Protein AF-A0A357CXN2-F1 (afdb_monomer_lite)

Secondary structure (DSSP, 8-state):
-------GGG-----HHHHH-TT------SS---TTS--

Sequence (39 aa):
MNKVTFKSDLCKGCGLCVEACPKKIVLLDEKEINAKGYH

pLDDT: mean 94.33, std 3.99, range [74.81, 98.31]

Structure (mmCIF, N/CA/C/O backbone):
data_AF-A0A357CXN2-F1
#
_entry.id   AF-A0A357CXN2-F1
#
loop_
_atom_site.group_PDB
_atom_site.id
_atom_site.type_symbol
_atom_site.label_atom_id
_atom_site.label_alt_id
_atom_site.label_comp_id
_atom_site.label_asym_id
_atom_site.label_entity_id
_atom_site.label_seq_id
_atom_site.pdbx_PDB_ins_code
_atom_site.Cartn_x
_atom_site.Cartn_y
_atom_site.Cartn_z
_atom_site.occupancy
_atom_site.B_iso_or_equiv
_atom_site.auth_seq_id
_atom_site.auth_comp_id
_atom_site.auth_asym_id
_atom_site.auth_atom_id
_atom_site.pdbx_PDB_model_num
ATOM 1 N N . MET A 1 1 ? -19.786 -12.178 5.452 1.00 74.81 1 MET A N 1
ATOM 2 C CA . MET A 1 1 ? -18.488 -11.689 5.971 1.00 74.81 1 MET A CA 1
ATOM 3 C C . MET A 1 1 ? -17.829 -10.875 4.872 1.00 74.81 1 MET A C 1
ATOM 5 O O . MET A 1 1 ? -17.831 -11.336 3.738 1.00 74.81 1 MET A O 1
ATOM 9 N N . ASN A 1 2 ? -17.332 -9.676 5.166 1.00 86.38 2 ASN A N 1
ATOM 10 C CA . ASN A 1 2 ? -16.763 -8.806 4.131 1.00 86.38 2 AS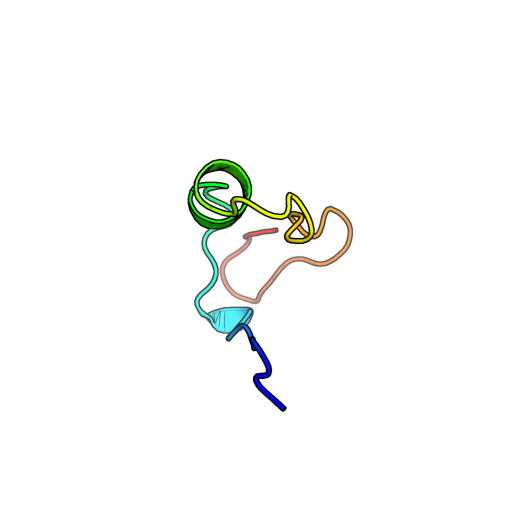N A CA 1
ATOM 11 C C . ASN A 1 2 ? -15.320 -9.227 3.833 1.00 86.38 2 ASN A C 1
ATOM 13 O O . ASN A 1 2 ? -14.553 -9.477 4.761 1.00 86.38 2 ASN A O 1
ATOM 17 N N . LYS A 1 3 ? -14.961 -9.307 2.548 1.00 90.06 3 LYS A N 1
ATOM 18 C CA . LYS A 1 3 ? -13.627 -9.697 2.078 1.00 90.06 3 LYS A CA 1
ATOM 19 C C . LYS A 1 3 ? -13.085 -8.614 1.154 1.00 90.06 3 LYS A C 1
ATOM 21 O O . LYS A 1 3 ? -13.760 -8.220 0.210 1.00 90.06 3 LYS A O 1
ATOM 26 N N . VAL A 1 4 ? -11.872 -8.155 1.436 1.00 91.38 4 VAL A N 1
ATOM 27 C CA . VAL A 1 4 ? -11.120 -7.247 0.564 1.00 91.38 4 VAL A CA 1
ATOM 28 C C . VAL A 1 4 ? -10.204 -8.085 -0.322 1.00 91.38 4 VAL A C 1
ATOM 30 O O . VAL A 1 4 ? -9.602 -9.051 0.145 1.00 91.38 4 VAL A O 1
ATOM 33 N N . THR A 1 5 ? -10.116 -7.732 -1.600 1.00 94.50 5 THR A N 1
ATOM 34 C CA . THR A 1 5 ? -9.237 -8.377 -2.583 1.00 94.50 5 THR A CA 1
ATOM 35 C C . THR A 1 5 ? -8.547 -7.316 -3.425 1.00 94.50 5 THR A C 1
ATOM 37 O O . THR A 1 5 ? -9.152 -6.286 -3.723 1.00 94.50 5 THR A O 1
ATOM 40 N N . PHE A 1 6 ? -7.320 -7.589 -3.857 1.00 95.00 6 PHE A N 1
ATOM 41 C CA . PHE A 1 6 ? -6.523 -6.685 -4.681 1.00 95.00 6 PHE A CA 1
ATOM 42 C C . PHE A 1 6 ? -6.276 -7.302 -6.059 1.00 95.00 6 PHE A C 1
ATOM 44 O O . PHE A 1 6 ? -6.059 -8.506 -6.176 1.00 95.00 6 PHE A O 1
ATOM 51 N N . LYS A 1 7 ? -6.319 -6.468 -7.102 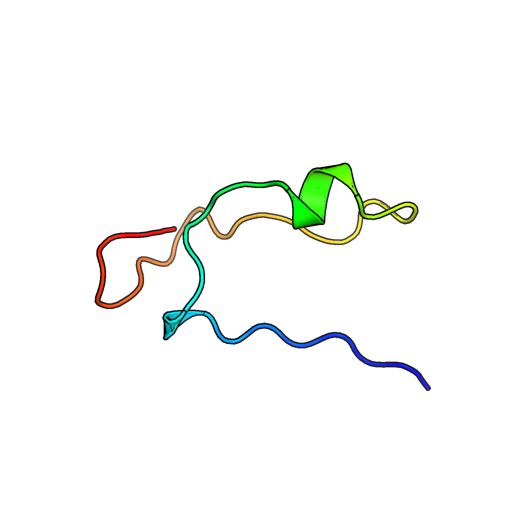1.00 95.88 7 LYS A N 1
ATOM 52 C CA . LYS A 1 7 ? -5.859 -6.817 -8.451 1.00 95.88 7 LYS A CA 1
ATOM 53 C C . LYS A 1 7 ? -4.396 -6.394 -8.578 1.00 95.88 7 LYS A C 1
ATOM 55 O O . LYS A 1 7 ? -4.119 -5.238 -8.899 1.00 95.88 7 LYS A O 1
ATOM 60 N N . SER A 1 8 ? -3.472 -7.288 -8.223 1.00 94.31 8 SER A N 1
ATOM 61 C CA . SER A 1 8 ? -2.042 -6.960 -8.098 1.00 94.31 8 SER A CA 1
ATOM 62 C C . SER A 1 8 ? -1.397 -6.514 -9.417 1.00 94.31 8 SER A C 1
ATOM 64 O O . SER A 1 8 ? -0.478 -5.707 -9.404 1.00 94.31 8 SER A O 1
ATOM 66 N N . ASP A 1 9 ? -1.935 -6.928 -10.564 1.00 95.44 9 ASP A N 1
ATOM 67 C CA . ASP A 1 9 ? -1.557 -6.481 -11.916 1.00 95.44 9 ASP A CA 1
ATOM 68 C C . ASP A 1 9 ? -1.874 -4.995 -12.201 1.00 95.44 9 ASP A C 1
ATOM 70 O O . ASP A 1 9 ? -1.323 -4.367 -13.117 1.00 95.44 9 ASP A O 1
ATOM 74 N N . LEU A 1 10 ? -2.778 -4.410 -11.412 1.00 95.50 10 LEU A N 1
ATOM 75 C CA . LEU A 1 10 ? -3.133 -2.992 -11.452 1.00 95.50 10 LEU A CA 1
ATOM 76 C C . LEU A 1 10 ? -2.536 -2.197 -10.283 1.00 95.50 10 LEU A C 1
ATOM 78 O O . LEU A 1 10 ? -2.619 -0.967 -10.293 1.00 95.50 10 LEU A O 1
ATOM 82 N N . CYS A 1 11 ? -1.940 -2.872 -9.296 1.00 96.38 11 CYS A N 1
ATOM 83 C CA . CYS A 1 11 ? -1.285 -2.226 -8.165 1.00 96.38 11 CYS A CA 1
ATOM 84 C C . CYS A 1 11 ? -0.082 -1.397 -8.639 1.00 96.38 11 CYS A C 1
ATOM 86 O O . CYS A 1 11 ? 0.666 -1.810 -9.524 1.00 96.38 11 CYS A O 1
ATOM 88 N N . LYS A 1 12 ? 0.090 -0.213 -8.043 1.00 96.12 12 LYS A N 1
ATOM 89 C CA . LYS A 1 12 ? 1.238 0.680 -8.281 1.00 96.12 12 LYS A CA 1
ATOM 90 C C . LYS A 1 12 ? 2.204 0.746 -7.092 1.00 96.12 12 LYS A 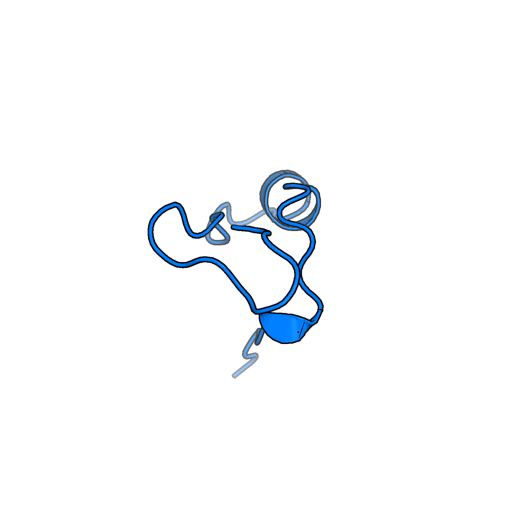C 1
ATOM 92 O O . LYS A 1 12 ? 3.078 1.604 -7.084 1.00 96.12 12 LYS A O 1
ATOM 97 N N . GLY A 1 13 ? 1.962 -0.038 -6.042 1.00 95.50 13 GLY A N 1
ATOM 98 C CA . GLY A 1 13 ? 2.746 0.021 -4.807 1.00 95.50 13 GLY A CA 1
ATOM 99 C C . GLY A 1 13 ? 2.676 1.364 -4.062 1.00 95.50 13 GLY A C 1
ATOM 100 O O . GLY A 1 13 ? 3.582 1.692 -3.310 1.00 95.50 13 GLY A O 1
ATOM 101 N N . CYS A 1 14 ? 1.635 2.188 -4.259 1.00 96.75 14 CYS A N 1
ATOM 102 C CA . CYS A 1 14 ? 1.629 3.575 -3.759 1.00 96.75 14 CYS A CA 1
ATOM 103 C C . CYS A 1 14 ? 1.388 3.739 -2.247 1.00 96.75 14 CYS A C 1
ATOM 105 O O . CYS A 1 14 ? 1.472 4.853 -1.741 1.00 96.75 14 CYS A O 1
ATOM 107 N N . GLY A 1 15 ? 1.006 2.681 -1.530 1.00 96.31 15 GLY A N 1
ATOM 108 C CA . GLY A 1 15 ? 0.802 2.717 -0.076 1.00 96.31 15 GLY A CA 1
ATOM 109 C C . GLY A 1 15 ? -0.463 3.433 0.425 1.00 96.31 15 GLY A C 1
ATOM 110 O O . GLY A 1 15 ? -0.799 3.303 1.598 1.00 96.31 15 GLY A O 1
ATOM 111 N N . LEU A 1 16 ? -1.238 4.107 -0.432 1.00 97.38 16 LEU A N 1
ATOM 112 C CA . LEU A 1 16 ? -2.440 4.847 -0.004 1.00 97.38 16 LEU A CA 1
ATOM 113 C C . LEU A 1 16 ? -3.477 3.960 0.709 1.00 97.38 16 LEU A C 1
ATOM 115 O O . LEU A 1 16 ? -4.129 4.390 1.659 1.00 97.38 16 LEU A O 1
ATOM 119 N N . CYS A 1 17 ? -3.624 2.700 0.285 1.00 96.56 17 CYS A N 1
ATOM 120 C CA . CYS A 1 17 ? -4.519 1.746 0.944 1.00 96.56 17 CYS A CA 1
ATOM 121 C C . CYS A 1 17 ? -4.027 1.329 2.341 1.00 96.56 17 CYS A C 1
ATOM 123 O O . CYS A 1 17 ? -4.852 1.066 3.217 1.00 96.56 17 CYS A O 1
ATOM 125 N N . VAL A 1 18 ? -2.708 1.293 2.559 1.00 97.12 18 VAL A N 1
ATOM 126 C CA .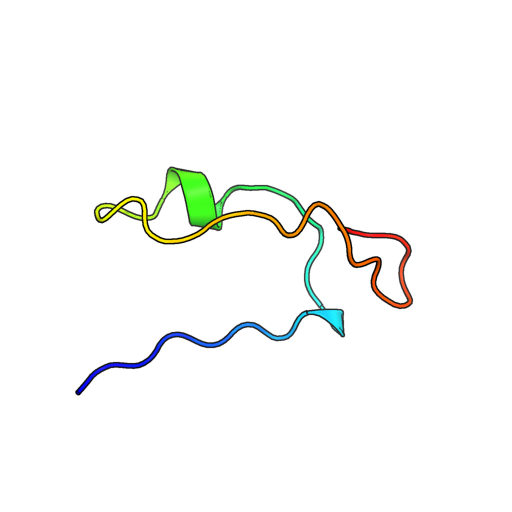 VAL A 1 18 ? -2.080 1.003 3.857 1.00 97.12 18 VAL A CA 1
ATOM 127 C C . VAL A 1 18 ? -2.362 2.147 4.827 1.00 97.12 18 VAL A C 1
ATOM 129 O O . VAL A 1 18 ? -2.822 1.917 5.948 1.00 97.12 18 VAL A O 1
ATOM 132 N N . GLU A 1 19 ? -2.158 3.387 4.377 1.00 98.31 19 GLU A N 1
ATOM 133 C CA . GLU A 1 19 ? -2.423 4.584 5.177 1.00 98.31 19 GLU A CA 1
ATOM 134 C C . GLU A 1 19 ? -3.904 4.672 5.567 1.00 98.31 19 GLU A C 1
ATOM 136 O O . GLU A 1 19 ? -4.230 4.764 6.756 1.00 98.31 19 GLU A O 1
ATOM 141 N N . ALA A 1 20 ? -4.792 4.544 4.578 1.00 97.62 20 ALA A N 1
ATOM 142 C CA . ALA A 1 20 ? -6.233 4.681 4.751 1.00 97.62 20 ALA A CA 1
ATOM 143 C C . ALA A 1 20 ? -6.873 3.555 5.579 1.00 97.62 20 ALA A C 1
ATOM 145 O O . ALA A 1 20 ? -7.986 3.727 6.075 1.00 97.62 20 ALA A O 1
ATOM 146 N N . CYS A 1 21 ? -6.222 2.394 5.732 1.00 96.94 21 CYS A N 1
ATOM 147 C CA . CYS A 1 21 ? -6.807 1.267 6.451 1.00 96.94 21 CYS A CA 1
ATOM 148 C C . CYS A 1 21 ? -6.898 1.563 7.962 1.00 96.94 21 CYS A C 1
ATOM 150 O O . CYS A 1 21 ? -5.868 1.574 8.643 1.00 96.94 21 CYS A O 1
ATOM 152 N N . PRO A 1 22 ? -8.105 1.703 8.548 1.00 96.31 22 PRO A N 1
ATOM 153 C CA . PRO A 1 22 ? -8.243 1.999 9.976 1.00 96.31 22 PRO A CA 1
ATOM 154 C C . PRO A 1 22 ? -7.802 0.823 10.851 1.00 96.31 22 PRO A C 1
ATOM 156 O O . PRO A 1 22 ? -7.336 1.009 11.967 1.00 96.31 22 PRO A O 1
ATOM 159 N N . LYS A 1 23 ? -7.925 -0.40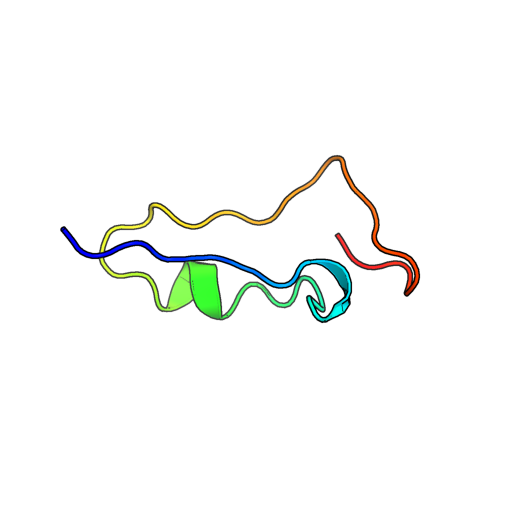1 10.327 1.00 96.25 23 LYS A N 1
ATOM 160 C CA . LYS A 1 23 ? -7.528 -1.628 11.023 1.00 96.25 23 LYS A CA 1
ATOM 161 C C . LYS A 1 23 ? -6.039 -1.943 10.892 1.00 96.25 23 LYS A C 1
ATOM 163 O O . LYS A 1 23 ? -5.587 -2.870 11.547 1.00 96.25 23 LYS A O 1
ATOM 168 N N . LYS A 1 24 ? -5.305 -1.220 10.034 1.00 95.62 24 LYS A N 1
ATOM 169 C CA . LYS A 1 24 ? -3.867 -1.428 9.787 1.00 95.62 24 LYS A CA 1
ATOM 170 C C . LYS A 1 24 ? -3.508 -2.886 9.445 1.00 95.62 24 LYS A C 1
ATOM 172 O O . LYS A 1 24 ? -2.490 -3.403 9.880 1.00 95.62 24 LYS A O 1
ATOM 177 N N . ILE A 1 25 ? -4.363 -3.540 8.653 1.00 95.12 25 ILE A N 1
ATOM 178 C CA . ILE A 1 25 ? -4.193 -4.939 8.206 1.00 95.12 25 ILE A CA 1
ATOM 179 C C . ILE A 1 25 ? -3.774 -5.070 6.735 1.00 95.12 25 ILE A C 1
ATOM 181 O O . ILE A 1 25 ? -3.632 -6.181 6.235 1.00 95.12 25 ILE A O 1
ATOM 185 N N . VAL A 1 26 ? -3.647 -3.952 6.018 1.00 95.94 26 VAL A N 1
ATOM 186 C CA . VAL A 1 26 ? -3.191 -3.921 4.622 1.00 95.94 26 VAL A CA 1
ATOM 187 C C . VAL A 1 26 ? -1.717 -3.548 4.623 1.00 95.94 26 VAL A C 1
ATOM 189 O O . VAL A 1 26 ? -1.341 -2.601 5.309 1.00 95.94 26 VAL A O 1
ATOM 192 N N . LEU A 1 27 ? -0.911 -4.280 3.859 1.00 95.44 27 LEU A N 1
ATOM 193 C CA . LEU A 1 27 ? 0.532 -4.090 3.714 1.00 95.44 27 LEU A CA 1
ATOM 194 C C . LEU A 1 27 ? 0.885 -4.097 2.221 1.00 95.44 27 LEU A C 1
ATOM 196 O O . LEU A 1 27 ? 0.128 -4.649 1.419 1.00 95.44 27 LEU A O 1
ATOM 200 N N . LEU A 1 28 ? 2.008 -3.475 1.860 1.00 95.75 28 LEU A N 1
ATOM 201 C CA . LEU A 1 28 ? 2.600 -3.642 0.531 1.00 95.75 28 LEU A CA 1
ATOM 202 C C . LEU A 1 28 ? 3.331 -4.985 0.463 1.00 95.75 28 LEU A C 1
ATOM 204 O O . LEU 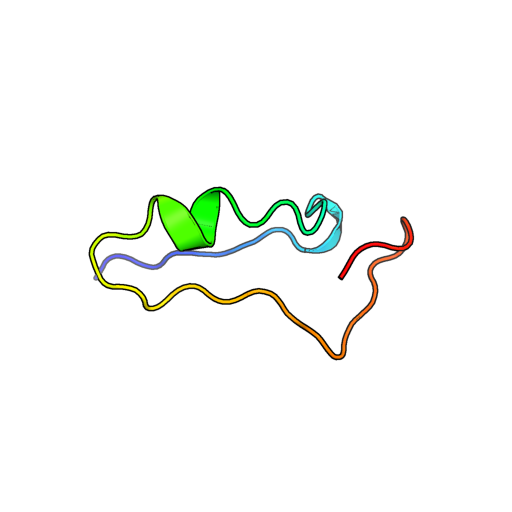A 1 28 ? 3.846 -5.461 1.476 1.00 95.75 28 LEU A O 1
ATOM 208 N N . ASP A 1 29 ? 3.348 -5.594 -0.718 1.00 93.44 29 ASP A N 1
ATOM 209 C CA . ASP A 1 29 ? 4.126 -6.804 -0.958 1.00 93.44 29 ASP A CA 1
ATOM 210 C C . ASP A 1 29 ? 5.557 -6.401 -1.319 1.00 93.44 29 ASP A C 1
ATOM 212 O O . ASP A 1 29 ? 5.785 -5.710 -2.298 1.00 93.44 29 ASP A O 1
ATOM 216 N N . GLU A 1 30 ? 6.535 -6.784 -0.506 1.00 92.25 30 GLU A N 1
ATOM 217 C CA . GLU A 1 30 ? 7.942 -6.439 -0.747 1.00 92.25 30 GLU A CA 1
ATOM 218 C C . GLU A 1 30 ? 8.677 -7.499 -1.582 1.00 92.25 30 GLU A C 1
ATOM 220 O O . GLU A 1 30 ? 9.846 -7.322 -1.922 1.00 92.25 30 GLU A O 1
ATOM 225 N N . LYS A 1 31 ? 8.023 -8.626 -1.884 1.00 93.81 31 LYS A N 1
ATOM 226 C CA . LYS A 1 31 ? 8.657 -9.800 -2.497 1.00 93.81 31 LYS A CA 1
ATOM 227 C C . LYS A 1 31 ? 8.279 -9.956 -3.955 1.00 93.81 31 LYS A C 1
ATOM 229 O O . LYS A 1 31 ? 9.134 -10.283 -4.774 1.00 93.81 31 LYS A O 1
ATOM 234 N N . GLU A 1 32 ? 7.011 -9.739 -4.262 1.00 92.88 32 GLU A N 1
ATOM 235 C CA . GLU A 1 32 ? 6.500 -9.891 -5.615 1.00 92.88 32 GLU A CA 1
ATOM 236 C C . GLU A 1 32 ? 6.633 -8.586 -6.397 1.00 92.88 32 GLU A C 1
ATOM 238 O O . GLU A 1 32 ? 6.523 -7.493 -5.851 1.00 92.88 32 GLU A O 1
ATOM 243 N N . ILE A 1 33 ? 6.884 -8.710 -7.700 1.00 94.44 33 ILE A N 1
ATOM 244 C CA . ILE A 1 33 ? 6.865 -7.591 -8.640 1.00 94.44 33 ILE A CA 1
ATOM 245 C C . ILE A 1 33 ? 5.892 -7.951 -9.756 1.00 94.44 33 ILE A C 1
ATOM 247 O O . ILE A 1 33 ? 6.023 -8.985 -10.414 1.00 94.44 33 ILE A O 1
ATOM 251 N N . ASN A 1 34 ? 4.899 -7.099 -9.991 1.00 94.62 34 ASN A N 1
ATOM 252 C CA . ASN A 1 34 ? 3.934 -7.308 -11.059 1.00 94.62 34 ASN A CA 1
ATOM 253 C C . ASN A 1 34 ? 4.542 -7.041 -12.449 1.00 94.62 34 ASN A C 1
ATOM 255 O O . ASN A 1 34 ? 5.618 -6.465 -12.595 1.00 94.62 34 ASN A O 1
ATOM 259 N N . ALA A 1 35 ? 3.808 -7.392 -13.509 1.00 96.81 35 ALA A N 1
ATOM 260 C CA . ALA A 1 35 ? 4.262 -7.230 -14.897 1.00 96.81 35 ALA A CA 1
ATOM 261 C C . ALA A 1 35 ? 4.609 -5.780 -15.310 1.00 96.81 35 ALA A C 1
ATOM 263 O O . ALA A 1 35 ? 5.179 -5.570 -16.377 1.00 96.81 35 ALA A O 1
ATOM 264 N N . LYS A 1 36 ? 4.251 -4.776 -14.499 1.00 94.75 36 LYS A N 1
ATOM 265 C CA . LYS A 1 36 ? 4.559 -3.355 -14.723 1.00 94.75 36 LYS A CA 1
ATOM 266 C C . LYS A 1 36 ? 5.755 -2.864 -13.899 1.00 94.75 36 LYS A C 1
ATOM 268 O O . LYS A 1 36 ? 6.086 -1.686 -13.989 1.00 94.75 36 LYS A O 1
ATOM 273 N N . GLY A 1 37 ? 6.390 -3.737 -13.118 1.00 94.88 37 GLY A N 1
ATOM 274 C CA . GLY A 1 37 ? 7.555 -3.402 -12.303 1.00 94.88 37 GLY A CA 1
ATOM 275 C C . GLY A 1 37 ? 7.224 -2.828 -10.924 1.00 94.88 37 GLY A C 1
ATOM 276 O O . GLY A 1 37 ? 8.106 -2.245 -10.302 1.00 94.88 37 GLY A O 1
ATOM 277 N N . TYR A 1 38 ? 5.981 -2.959 -10.448 1.00 94.38 38 TYR A N 1
ATOM 278 C CA . TYR A 1 38 ? 5.599 -2.517 -9.103 1.00 94.38 38 TYR A CA 1
ATOM 279 C C . TYR A 1 38 ? 5.576 -3.671 -8.111 1.00 94.38 38 TYR A C 1
ATOM 281 O O . TYR A 1 38 ? 5.116 -4.760 -8.453 1.00 94.38 38 TYR A O 1
ATOM 289 N N . HIS A 1 39 ? 5.996 -3.356 -6.891 1.00 87.94 39 HIS A N 1
ATOM 290 C CA . HIS A 1 39 ? 5.746 -4.113 -5.670 1.00 87.94 39 HIS A CA 1
ATOM 291 C C . HIS A 1 39 ? 4.246 -4.115 -5.303 1.00 87.94 39 HIS A C 1
ATOM 293 O O . HIS A 1 39 ? 3.596 -3.040 -5.416 1.00 87.94 39 HIS A O 1
#

Foldseek 3Di:
DDDDDDPLLPDQQPCPCCVPDPVNPDDGDPDDAHPVGHD

Radius of gyration: 10.75 Å; chains: 1; bounding box: 27×16×26 Å